Protein AF-A0A645CIJ2-F1 (afdb_monomer)

Radius of gyration: 13.51 Å; Cα contacts (8 Å, |Δi|>4): 106; chains: 1; bounding box: 29×31×36 Å

pLDDT: mean 89.19, std 14.05, range [48.06, 97.88]

Mean predicted aligned error: 5.77 Å

Structure (mmCIF, N/CA/C/O backbone):
data_AF-A0A645CIJ2-F1
#
_entry.id   AF-A0A645CIJ2-F1
#
loop_
_atom_site.group_PDB
_atom_site.id
_atom_site.type_symbol
_atom_site.label_atom_id
_atom_site.label_alt_id
_atom_site.label_comp_id
_atom_site.label_asym_id
_atom_site.label_entity_id
_atom_site.label_seq_id
_atom_site.pdbx_PDB_ins_code
_atom_site.Cartn_x
_atom_site.Cartn_y
_atom_site.Cartn_z
_atom_site.occupancy
_atom_site.B_iso_or_equiv
_atom_site.auth_seq_id
_atom_site.auth_comp_id
_atom_site.auth_asym_id
_atom_site.auth_atom_id
_atom_site.pdbx_PDB_model_num
ATOM 1 N N . MET A 1 1 ? -15.374 -4.900 24.381 1.00 52.25 1 MET A N 1
ATOM 2 C CA . MET A 1 1 ? -14.312 -4.183 23.648 1.00 52.25 1 MET A CA 1
ATOM 3 C C . MET A 1 1 ? -14.550 -4.463 22.180 1.00 52.25 1 MET A C 1
ATOM 5 O O . MET A 1 1 ? -14.578 -5.633 21.820 1.00 52.25 1 MET A O 1
ATOM 9 N N . GLU A 1 2 ? -14.852 -3.446 21.375 1.00 74.06 2 GLU A N 1
ATOM 10 C CA . GLU A 1 2 ? -14.947 -3.641 19.925 1.00 74.06 2 GLU A CA 1
ATOM 11 C C . GLU A 1 2 ? -13.560 -4.022 19.396 1.00 74.06 2 GLU A C 1
ATOM 13 O O . GLU A 1 2 ? -12.557 -3.427 19.784 1.00 74.06 2 GLU A O 1
ATOM 18 N N . GLN A 1 3 ? -13.494 -5.079 18.590 1.00 83.06 3 GLN A N 1
ATOM 19 C CA . GLN A 1 3 ? -12.245 -5.542 17.993 1.00 83.06 3 GLN A CA 1
ATOM 20 C C . GLN A 1 3 ? -11.818 -4.541 16.916 1.00 83.06 3 GLN A C 1
ATOM 22 O O . GLN A 1 3 ? -12.612 -4.226 16.025 1.00 83.06 3 GLN A O 1
ATOM 27 N N . GLN A 1 4 ? -10.578 -4.050 16.994 1.00 90.81 4 GLN A N 1
ATOM 28 C CA . GLN A 1 4 ? -10.021 -3.178 15.965 1.00 90.81 4 GLN A CA 1
ATOM 29 C C . GLN A 1 4 ? -10.043 -3.906 14.617 1.00 90.81 4 GLN A C 1
ATOM 31 O O . GLN A 1 4 ? -9.602 -5.051 14.510 1.00 90.81 4 GLN A O 1
ATOM 36 N N . LYS A 1 5 ? -10.590 -3.260 13.583 1.00 96.25 5 LYS A N 1
ATOM 37 C CA . LYS A 1 5 ? -10.646 -3.846 12.239 1.00 96.25 5 LYS A CA 1
ATOM 38 C C . LYS A 1 5 ? -9.270 -3.764 11.588 1.00 96.25 5 LYS A C 1
ATOM 40 O O . LYS A 1 5 ? -8.615 -2.730 11.675 1.00 96.25 5 LYS A O 1
ATOM 45 N N . THR A 1 6 ? -8.894 -4.811 10.861 1.00 96.94 6 THR A N 1
ATOM 46 C CA . THR A 1 6 ? -7.646 -4.867 10.089 1.00 96.94 6 THR A CA 1
ATOM 47 C C . THR A 1 6 ? -7.951 -4.971 8.598 1.00 96.94 6 THR A C 1
ATOM 49 O O . THR A 1 6 ? -8.825 -5.736 8.186 1.00 96.94 6 THR A O 1
ATOM 52 N N . VAL A 1 7 ? -7.232 -4.205 7.777 1.00 97.62 7 VAL A N 1
ATOM 53 C CA . VAL A 1 7 ? -7.353 -4.180 6.314 1.00 97.62 7 VAL A CA 1
ATOM 54 C C . VAL A 1 7 ? -5.975 -4.329 5.679 1.00 97.62 7 VAL A C 1
ATOM 56 O O . VAL A 1 7 ? -5.014 -3.678 6.085 1.00 97.62 7 VAL A O 1
ATOM 59 N N . VAL A 1 8 ? -5.896 -5.145 4.627 1.00 97.69 8 VAL A N 1
ATOM 60 C CA . VAL A 1 8 ? -4.719 -5.243 3.758 1.00 97.69 8 VAL A CA 1
ATOM 61 C C . VAL A 1 8 ? -5.008 -4.523 2.444 1.00 97.69 8 VAL A C 1
ATOM 63 O O . VAL A 1 8 ? -6.000 -4.811 1.775 1.00 97.69 8 VAL A O 1
ATOM 66 N N . VAL A 1 9 ? -4.135 -3.597 2.059 1.00 97.75 9 VAL A N 1
ATOM 67 C CA . VAL A 1 9 ? -4.226 -2.829 0.816 1.00 97.75 9 VAL A CA 1
ATOM 68 C C . VAL A 1 9 ? -3.142 -3.304 -0.147 1.00 97.75 9 VAL A C 1
ATOM 70 O O . VAL A 1 9 ? -1.957 -3.040 0.049 1.00 97.75 9 VAL A O 1
ATOM 73 N N . GLY A 1 10 ? -3.560 -4.002 -1.203 1.00 97.25 10 GLY A N 1
ATOM 74 C CA . GLY A 1 10 ? -2.696 -4.373 -2.322 1.00 97.25 10 GLY A CA 1
ATOM 75 C C . GLY A 1 10 ? -2.616 -3.252 -3.360 1.00 97.25 10 GLY A C 1
ATOM 76 O O . GLY A 1 10 ? -3.644 -2.784 -3.847 1.00 97.25 10 GLY A O 1
ATOM 77 N N . VAL A 1 11 ? -1.403 -2.832 -3.717 1.00 97.69 11 VAL A N 1
ATOM 78 C CA . VAL A 1 11 ? -1.141 -1.712 -4.629 1.00 97.69 11 VAL A CA 1
ATOM 79 C C . VAL A 1 11 ? -0.371 -2.194 -5.861 1.00 97.69 11 VAL A C 1
ATOM 81 O O . VAL A 1 11 ? 0.762 -2.678 -5.770 1.00 97.69 11 VAL A O 1
ATOM 84 N N . SER A 1 12 ? -0.980 -2.039 -7.037 1.00 96.50 12 SER A N 1
ATOM 85 C CA . SER A 1 12 ? -0.388 -2.374 -8.338 1.00 96.50 12 SER A CA 1
ATOM 86 C C . SER A 1 12 ? 0.063 -1.129 -9.119 1.00 96.50 12 SER A C 1
ATOM 88 O O . SER A 1 12 ? -0.197 0.005 -8.717 1.00 96.50 12 SER A O 1
ATOM 90 N N . GLY A 1 13 ? 0.803 -1.335 -10.214 1.00 95.12 13 GLY A N 1
ATOM 91 C CA . GLY A 1 13 ? 1.336 -0.251 -11.043 1.00 95.12 13 GLY A CA 1
ATOM 92 C C . GLY A 1 13 ? 0.260 0.450 -11.873 1.00 95.12 13 GLY A C 1
ATOM 93 O O . GLY A 1 13 ? -0.304 -0.139 -12.792 1.00 95.12 13 GLY A O 1
ATOM 94 N N . GLY A 1 14 ? 0.011 1.725 -11.577 1.00 95.62 14 GLY A N 1
ATOM 95 C CA . GLY A 1 14 ? -0.877 2.588 -12.349 1.00 95.62 14 GLY A CA 1
ATOM 96 C C . GLY A 1 14 ? -0.960 3.991 -11.757 1.00 95.62 14 GLY A C 1
ATOM 97 O O . GLY A 1 14 ? -0.750 4.185 -10.562 1.00 95.62 14 GLY A O 1
ATOM 98 N N . VAL A 1 15 ? -1.328 4.980 -12.578 1.00 95.19 15 VAL A 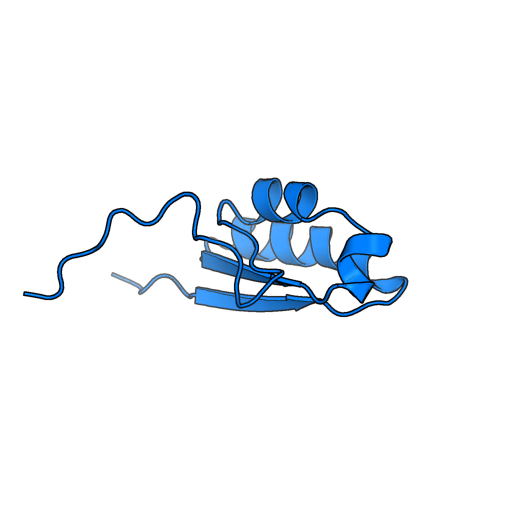N 1
ATOM 99 C CA . VAL A 1 15 ? -1.3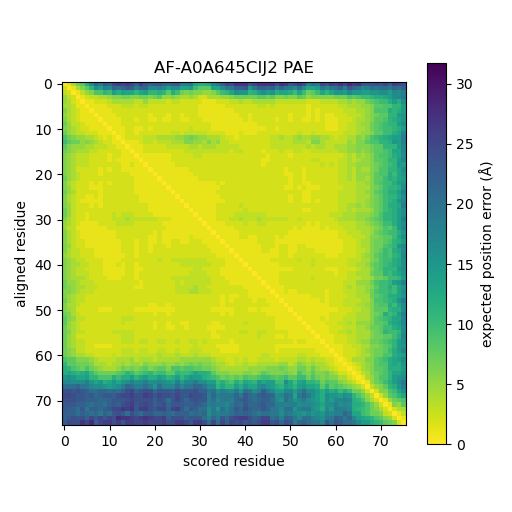72 6.404 -12.176 1.00 95.19 15 VAL A CA 1
ATOM 100 C C . VAL A 1 15 ? -2.287 6.676 -10.971 1.00 95.19 15 VAL A C 1
ATOM 102 O O . VAL A 1 15 ? -2.111 7.653 -10.249 1.00 95.19 15 VAL A O 1
ATOM 105 N N . ALA A 1 16 ? -3.257 5.797 -10.710 1.00 95.69 16 ALA A N 1
ATOM 106 C CA . ALA A 1 16 ? -4.162 5.908 -9.570 1.00 95.69 16 ALA A CA 1
ATOM 107 C C . ALA A 1 16 ? -3.476 5.716 -8.203 1.00 95.69 16 ALA A C 1
ATOM 109 O O . ALA A 1 16 ? -4.076 6.063 -7.187 1.00 95.69 16 ALA A O 1
ATOM 110 N N . VAL A 1 17 ? -2.235 5.215 -8.155 1.00 97.00 17 VAL A N 1
ATOM 111 C CA . VAL A 1 17 ? -1.511 4.934 -6.904 1.00 97.00 17 VAL A CA 1
ATOM 112 C C . VAL A 1 17 ? -1.396 6.148 -5.977 1.00 97.00 17 VAL A C 1
ATOM 114 O O . VAL A 1 17 ? -1.540 6.007 -4.765 1.00 97.00 17 VAL A O 1
ATOM 117 N N . TYR A 1 18 ? -1.252 7.359 -6.524 1.00 96.19 18 TYR A N 1
ATOM 118 C CA . TYR A 1 18 ? -1.173 8.588 -5.726 1.00 96.19 18 TYR A CA 1
ATOM 119 C C . TYR A 1 18 ? -2.451 8.846 -4.916 1.00 96.19 18 TYR A C 1
ATOM 121 O O . TYR A 1 18 ? -2.395 9.431 -3.837 1.00 96.19 18 TYR A O 1
ATOM 129 N N . LYS A 1 19 ? -3.608 8.369 -5.397 1.00 96.00 19 LYS A N 1
ATOM 130 C CA . LYS A 1 19 ? -4.891 8.489 -4.685 1.00 96.00 19 LYS A CA 1
ATOM 131 C C . LYS A 1 19 ? -5.016 7.484 -3.541 1.00 96.00 19 LYS A C 1
ATOM 133 O O . LYS A 1 19 ? -5.760 7.727 -2.597 1.00 96.00 19 LYS A O 1
ATOM 138 N N . VAL A 1 20 ? -4.283 6.371 -3.597 1.00 97.25 20 VAL A N 1
ATOM 139 C CA . VAL A 1 20 ? -4.320 5.329 -2.558 1.00 97.25 20 VAL A CA 1
ATOM 140 C C . VAL A 1 20 ? -3.739 5.841 -1.235 1.00 97.25 20 VAL A C 1
ATOM 142 O O . VAL A 1 20 ? -4.195 5.429 -0.171 1.00 97.25 20 VAL A O 1
ATOM 145 N N . LEU A 1 21 ? -2.804 6.798 -1.278 1.00 96.25 21 LEU A N 1
ATOM 146 C CA . LEU A 1 21 ? -2.269 7.463 -0.082 1.00 96.25 21 LEU A CA 1
ATOM 147 C C . LEU A 1 21 ? -3.387 8.107 0.760 1.00 96.25 21 LEU A C 1
ATOM 149 O O . LEU A 1 21 ? -3.434 7.931 1.977 1.00 96.25 21 LEU A O 1
ATOM 153 N N . ASP A 1 22 ? -4.334 8.791 0.113 1.00 97.19 22 ASP A N 1
ATOM 154 C CA . ASP A 1 22 ? -5.482 9.397 0.798 1.00 97.19 22 ASP A CA 1
ATOM 155 C C . ASP A 1 22 ? -6.427 8.331 1.378 1.00 97.19 22 ASP A C 1
ATOM 157 O O . ASP A 1 22 ? -6.886 8.459 2.513 1.00 97.19 22 ASP A O 1
ATOM 161 N N . VAL A 1 23 ? -6.651 7.224 0.658 1.00 97.06 23 VAL A N 1
ATOM 162 C CA . VAL A 1 23 ? -7.448 6.089 1.163 1.00 97.06 23 VAL A CA 1
ATOM 163 C C . VAL A 1 23 ? -6.848 5.534 2.455 1.00 97.06 23 VAL A C 1
ATOM 165 O O . VAL A 1 23 ? -7.564 5.381 3.444 1.00 97.06 23 VAL A O 1
ATOM 168 N N . ILE A 1 24 ? -5.537 5.291 2.485 1.00 97.38 24 ILE A N 1
ATOM 169 C CA . ILE A 1 24 ? -4.847 4.764 3.672 1.00 97.38 24 ILE A CA 1
ATOM 170 C C . ILE A 1 24 ? -4.894 5.767 4.826 1.00 97.38 24 ILE A C 1
ATOM 172 O O . ILE A 1 24 ? -5.181 5.372 5.956 1.00 97.38 24 ILE A O 1
ATOM 176 N N . SER A 1 25 ? -4.698 7.062 4.551 1.00 96.88 25 SER A N 1
ATOM 177 C CA . SER A 1 25 ? -4.832 8.113 5.568 1.00 96.88 25 SER A CA 1
ATOM 178 C C . SER A 1 25 ? -6.225 8.115 6.205 1.00 96.88 25 SER A C 1
ATOM 180 O O . SER A 1 25 ? -6.349 8.223 7.425 1.00 96.88 25 SER A O 1
ATOM 182 N N . ARG A 1 26 ? -7.285 7.957 5.402 1.00 97.81 26 ARG A N 1
ATOM 183 C CA . ARG A 1 26 ? -8.671 7.896 5.891 1.00 97.81 26 ARG A CA 1
ATOM 184 C C . ARG A 1 26 ? -8.955 6.628 6.693 1.00 97.81 26 ARG A C 1
ATOM 186 O O . ARG A 1 26 ? -9.599 6.726 7.730 1.00 97.81 26 ARG A O 1
ATOM 193 N N . LEU A 1 27 ? -8.457 5.471 6.251 1.00 97.00 27 LEU A N 1
ATOM 194 C CA . LEU A 1 27 ? -8.593 4.212 6.992 1.00 97.00 27 LEU A CA 1
ATOM 195 C C . LEU A 1 27 ? -7.914 4.308 8.364 1.00 97.00 27 LEU A C 1
ATOM 197 O O . LEU A 1 27 ? -8.540 3.990 9.371 1.00 97.00 27 LEU A O 1
ATOM 201 N N . ARG A 1 28 ? -6.687 4.843 8.430 1.00 95.25 28 ARG A N 1
ATOM 202 C CA . ARG A 1 28 ? -5.998 5.069 9.711 1.00 95.25 28 ARG A CA 1
ATOM 203 C C . ARG A 1 28 ? -6.734 6.055 10.618 1.00 95.25 28 ARG A C 1
ATOM 205 O O . ARG A 1 28 ? -6.852 5.800 11.809 1.00 95.25 28 ARG A O 1
ATOM 212 N N . LYS A 1 29 ? -7.278 7.150 10.073 1.00 96.12 29 LYS A N 1
ATOM 213 C CA . LYS A 1 29 ? -8.110 8.103 10.839 1.00 96.12 29 LYS A CA 1
ATOM 214 C C . LYS A 1 29 ? -9.395 7.478 11.390 1.00 96.12 29 LYS A C 1
ATOM 216 O O . LYS A 1 29 ? -9.933 7.989 12.364 1.00 96.12 29 LYS A O 1
ATOM 221 N N . ALA A 1 30 ? -9.878 6.403 10.774 1.00 96.00 30 ALA A N 1
ATOM 222 C CA . ALA A 1 30 ? -11.017 5.623 11.247 1.00 96.00 30 ALA A CA 1
ATOM 223 C C . ALA A 1 30 ? -10.621 4.514 12.244 1.00 96.00 30 ALA A C 1
ATOM 225 O O . ALA A 1 30 ? -11.412 3.602 12.468 1.00 96.00 30 ALA A O 1
ATOM 226 N N . ASP A 1 31 ? -9.408 4.579 12.807 1.00 94.88 31 ASP A N 1
ATOM 227 C CA . ASP A 1 31 ? -8.857 3.612 13.765 1.00 94.88 31 ASP A CA 1
ATOM 228 C C . ASP A 1 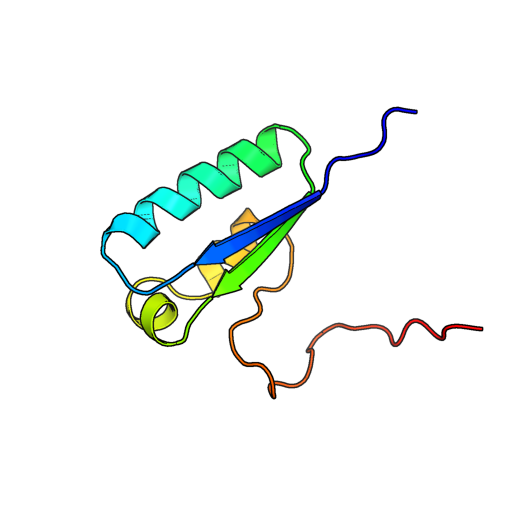31 ? -8.760 2.171 13.224 1.00 94.88 31 ASP A C 1
ATOM 230 O O . ASP A 1 31 ? -8.807 1.189 13.960 1.00 94.88 31 ASP A O 1
ATOM 234 N N . ILE A 1 32 ? -8.610 2.023 11.905 1.00 97.25 32 ILE A N 1
ATOM 235 C CA . ILE A 1 32 ? -8.410 0.724 11.251 1.00 97.25 32 ILE A CA 1
ATOM 236 C C . ILE A 1 32 ? -6.911 0.427 11.198 1.00 97.25 32 ILE A C 1
ATOM 238 O O . ILE A 1 32 ? -6.111 1.302 10.856 1.00 97.25 32 ILE A O 1
ATOM 242 N N . ASP A 1 33 ? -6.517 -0.810 11.491 1.00 97.06 33 ASP A N 1
ATOM 243 C CA . ASP A 1 33 ? -5.150 -1.268 11.266 1.00 97.06 33 ASP A CA 1
ATOM 244 C C . ASP A 1 33 ? -4.917 -1.579 9.784 1.00 97.06 33 ASP A C 1
ATOM 246 O O . ASP A 1 33 ? -5.661 -2.348 9.176 1.00 97.06 33 ASP A O 1
ATOM 250 N N . VAL A 1 34 ? -3.912 -0.948 9.173 1.00 97.88 34 V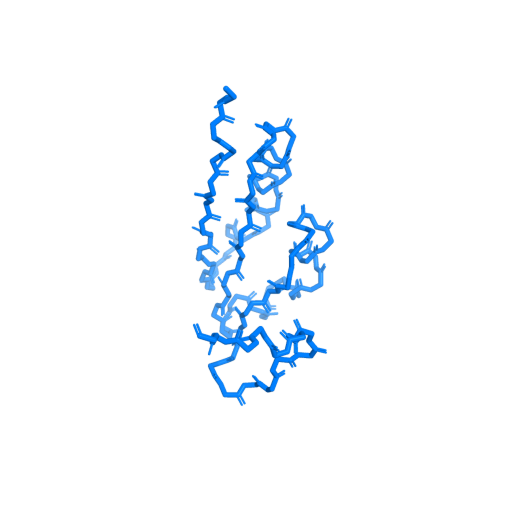AL A N 1
ATOM 251 C CA . VAL A 1 34 ? -3.718 -0.975 7.716 1.00 97.88 34 VAL A CA 1
ATOM 252 C C . VAL A 1 34 ? -2.362 -1.561 7.367 1.00 97.88 34 VAL A C 1
ATOM 254 O O . VAL A 1 34 ? -1.328 -0.963 7.654 1.00 97.88 34 VAL A O 1
ATOM 257 N N . HIS A 1 35 ? -2.365 -2.690 6.670 1.00 97.31 35 HIS A N 1
ATOM 258 C CA . HIS A 1 35 ? -1.169 -3.320 6.108 1.00 97.31 35 HIS A CA 1
ATOM 259 C C . HIS A 1 35 ? -1.122 -3.070 4.609 1.00 97.31 35 HIS A C 1
ATOM 261 O O . HIS A 1 35 ? -2.153 -3.108 3.943 1.00 97.31 35 HIS A O 1
ATOM 267 N N . VAL A 1 36 ? 0.059 -2.807 4.058 1.00 97.56 36 VAL A N 1
ATOM 268 C CA . VAL A 1 36 ? 0.201 -2.445 2.642 1.00 97.56 36 VAL A CA 1
ATOM 269 C C . VAL A 1 36 ? 1.163 -3.401 1.957 1.00 97.56 36 VAL A C 1
ATOM 271 O O . VAL A 1 36 ? 2.262 -3.659 2.451 1.00 97.56 36 VAL A O 1
ATOM 274 N N . ILE A 1 37 ? 0.750 -3.891 0.791 1.00 97.00 37 ILE A N 1
ATOM 275 C CA . ILE A 1 37 ? 1.565 -4.736 -0.079 1.00 97.00 37 ILE A CA 1
ATOM 276 C C . ILE A 1 37 ? 1.658 -4.060 -1.442 1.00 97.00 37 ILE A C 1
ATOM 278 O O . ILE A 1 37 ? 0.638 -3.704 -2.028 1.00 97.00 37 ILE A O 1
ATOM 282 N N . MET A 1 38 ? 2.867 -3.887 -1.967 1.00 97.50 38 MET A N 1
ATOM 283 C CA . MET A 1 38 ? 3.102 -3.250 -3.262 1.00 97.50 38 MET A CA 1
ATOM 284 C C . MET A 1 38 ? 3.698 -4.228 -4.268 1.00 97.50 38 MET A C 1
ATOM 286 O O . MET A 1 38 ? 4.552 -5.048 -3.950 1.00 97.50 38 MET A O 1
ATOM 290 N N . THR A 1 39 ? 3.290 -4.107 -5.526 1.00 96.88 39 THR A N 1
ATOM 291 C CA . THR A 1 39 ? 4.028 -4.720 -6.641 1.00 96.88 39 THR A CA 1
ATOM 292 C C . THR A 1 39 ? 5.275 -3.899 -6.978 1.00 96.88 39 THR A C 1
ATOM 294 O O . THR A 1 39 ? 5.285 -2.687 -6.771 1.00 96.88 39 THR A O 1
ATOM 297 N N . LYS A 1 40 ? 6.278 -4.518 -7.615 1.00 95.25 40 LYS A N 1
ATOM 298 C CA . LYS A 1 40 ? 7.444 -3.796 -8.166 1.00 95.25 40 LYS A CA 1
ATOM 299 C C . 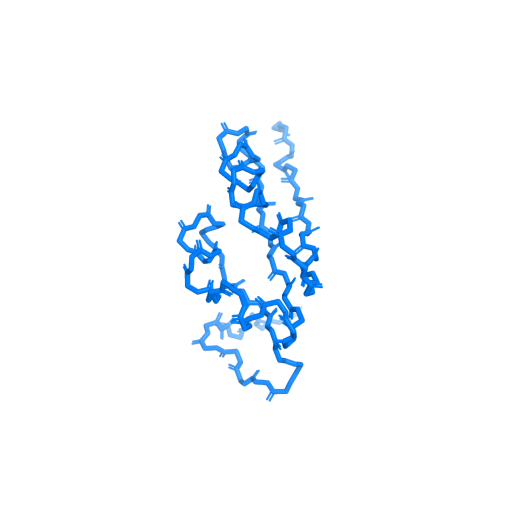LYS A 1 40 ? 7.039 -2.667 -9.124 1.00 95.25 40 LYS A C 1
ATOM 301 O O . LYS A 1 40 ? 7.612 -1.594 -9.099 1.00 95.25 40 LYS A O 1
ATOM 306 N N . ALA A 1 41 ? 5.998 -2.866 -9.933 1.00 96.69 41 ALA A N 1
ATOM 307 C CA . ALA A 1 41 ? 5.515 -1.814 -10.827 1.00 96.69 41 ALA A CA 1
ATOM 308 C C . ALA A 1 41 ? 4.921 -0.615 -10.065 1.00 96.69 41 ALA A C 1
ATOM 310 O O . ALA A 1 41 ? 5.033 0.512 -10.527 1.00 96.69 41 ALA A O 1
ATOM 311 N N . ALA A 1 42 ? 4.300 -0.831 -8.899 1.00 97.50 42 ALA A N 1
ATOM 312 C CA . ALA A 1 42 ? 3.790 0.259 -8.066 1.00 97.50 42 ALA A CA 1
ATOM 313 C C . ALA A 1 42 ? 4.921 1.093 -7.449 1.00 97.50 42 ALA A C 1
ATOM 315 O O . ALA A 1 42 ? 4.768 2.308 -7.313 1.00 97.50 42 ALA A O 1
ATOM 316 N N . THR A 1 43 ? 6.050 0.457 -7.109 1.00 96.06 43 THR A N 1
ATOM 317 C CA . THR A 1 43 ? 7.197 1.144 -6.496 1.00 96.06 43 THR A CA 1
ATOM 318 C C . THR A 1 43 ? 7.892 2.123 -7.440 1.00 96.06 43 THR A C 1
ATOM 320 O O . THR A 1 43 ? 8.520 3.063 -6.966 1.00 96.06 43 THR A O 1
ATOM 323 N N . GLU A 1 44 ? 7.724 1.960 -8.757 1.00 96.50 44 GLU A N 1
ATOM 324 C CA . GLU A 1 44 ? 8.213 2.909 -9.773 1.00 96.50 44 GLU A CA 1
ATOM 325 C C . GLU A 1 44 ? 7.424 4.230 -9.794 1.00 96.50 44 GLU A C 1
ATOM 327 O O . GLU A 1 44 ? 7.927 5.251 -10.254 1.00 96.50 44 GLU A O 1
ATOM 332 N N . PHE A 1 45 ? 6.181 4.236 -9.297 1.00 96.44 45 PHE A N 1
ATOM 333 C CA . PHE A 1 45 ? 5.350 5.445 -9.238 1.00 96.44 45 PHE A CA 1
ATOM 334 C C . PHE A 1 45 ? 5.434 6.147 -7.878 1.00 96.44 45 PHE A C 1
ATOM 336 O O . PHE A 1 45 ? 5.497 7.377 -7.809 1.00 96.44 45 PHE A O 1
ATOM 343 N N . VAL A 1 46 ? 5.376 5.373 -6.789 1.00 95.81 46 VAL A N 1
ATOM 344 C CA . VAL A 1 46 ? 5.402 5.866 -5.404 1.00 95.81 46 VAL A CA 1
ATOM 345 C C . VAL A 1 46 ? 6.283 4.943 -4.580 1.00 95.81 46 VAL A C 1
ATOM 347 O O . VAL A 1 46 ? 6.146 3.725 -4.650 1.00 95.81 46 VAL A O 1
ATOM 350 N N . T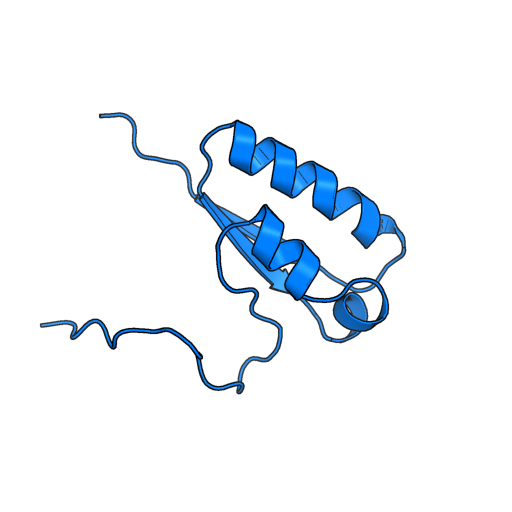HR A 1 47 ? 7.164 5.508 -3.759 1.00 95.81 47 THR A N 1
ATOM 351 C CA . THR A 1 47 ? 8.070 4.704 -2.937 1.00 95.81 47 THR A CA 1
ATOM 352 C C . THR A 1 47 ? 7.332 4.048 -1.757 1.00 95.81 47 THR A C 1
ATOM 354 O O . THR A 1 47 ? 6.386 4.630 -1.213 1.00 95.81 47 THR A O 1
ATOM 357 N N . PRO A 1 48 ? 7.776 2.864 -1.288 1.00 95.44 48 PRO A N 1
ATOM 358 C CA . PRO A 1 48 ? 7.203 2.213 -0.105 1.00 95.44 48 PRO A CA 1
ATOM 359 C C . PRO A 1 48 ? 7.172 3.106 1.144 1.00 95.44 48 PRO A C 1
ATOM 361 O O . PRO A 1 48 ? 6.236 3.024 1.936 1.00 95.44 48 PRO A O 1
ATOM 364 N N . LEU A 1 49 ? 8.143 4.013 1.299 1.00 95.38 49 LEU A N 1
ATOM 365 C CA . LEU A 1 49 ? 8.253 4.909 2.455 1.00 95.38 49 LEU A CA 1
ATOM 366 C C . LEU A 1 49 ? 7.013 5.799 2.653 1.00 95.38 49 LEU A C 1
ATOM 368 O O . LEU A 1 49 ? 6.596 6.041 3.790 1.00 95.38 49 LEU A O 1
ATOM 372 N N . SER A 1 50 ? 6.398 6.267 1.562 1.00 95.69 50 SER A N 1
ATOM 373 C CA . SER A 1 50 ? 5.170 7.068 1.633 1.00 95.69 50 SER A CA 1
ATOM 374 C C . SER A 1 50 ? 4.022 6.272 2.248 1.00 95.69 50 SER A C 1
ATOM 376 O O . SER A 1 50 ? 3.272 6.792 3.073 1.00 95.69 50 SER A O 1
ATOM 378 N N . PHE A 1 51 ? 3.916 4.993 1.889 1.00 96.12 51 PHE A N 1
ATOM 379 C CA . PHE A 1 51 ? 2.912 4.099 2.443 1.00 96.12 51 PHE A CA 1
ATOM 380 C C . PHE A 1 51 ? 3.222 3.723 3.891 1.00 96.12 51 PHE A C 1
ATOM 382 O O . PHE A 1 51 ? 2.306 3.790 4.698 1.00 96.12 51 PHE A O 1
ATOM 389 N N . GLN A 1 52 ? 4.482 3.444 4.247 1.00 95.12 52 GLN A N 1
ATOM 390 C CA . GLN A 1 52 ? 4.884 3.133 5.630 1.00 95.12 52 GLN A CA 1
ATOM 391 C C . GLN A 1 52 ? 4.543 4.268 6.598 1.00 95.12 52 GLN A C 1
ATOM 393 O O . GLN A 1 52 ? 3.985 4.037 7.668 1.00 95.12 52 GLN A O 1
ATOM 398 N N . SER A 1 53 ? 4.831 5.509 6.199 1.00 94.88 53 SER A N 1
ATOM 399 C CA . SER A 1 53 ? 4.560 6.694 7.022 1.00 94.88 53 SER A CA 1
ATOM 400 C C . SER A 1 53 ? 3.065 6.872 7.309 1.00 94.88 53 SER A C 1
ATOM 402 O O . SER A 1 53 ? 2.683 7.307 8.394 1.00 94.88 53 SER A O 1
ATOM 404 N N . LEU A 1 54 ? 2.209 6.532 6.339 1.00 95.94 54 LEU A N 1
ATOM 405 C CA . LEU A 1 54 ? 0.757 6.660 6.466 1.00 95.94 54 LEU A CA 1
ATOM 406 C C . LEU A 1 54 ? 0.116 5.450 7.131 1.00 95.94 54 LEU A C 1
ATOM 408 O O . LEU A 1 54 ? -0.814 5.618 7.909 1.00 95.94 54 LEU A O 1
ATOM 412 N N . SER A 1 55 ? 0.581 4.245 6.814 1.00 95.56 55 SER A N 1
ATOM 413 C CA . SER A 1 55 ? 0.037 3.004 7.342 1.00 95.56 55 SER A CA 1
ATOM 414 C C . SER A 1 55 ? 0.597 2.660 8.709 1.00 95.56 5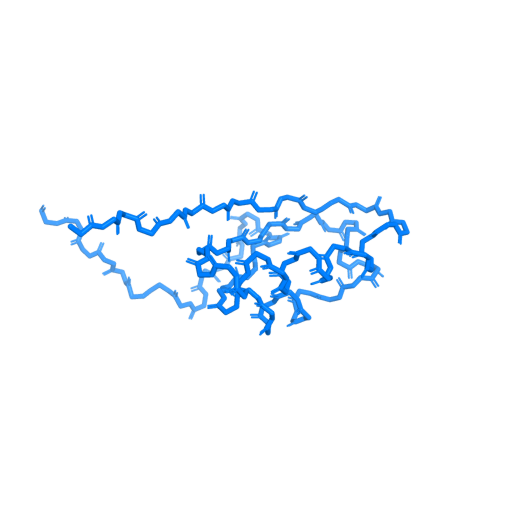5 SER A C 1
ATOM 416 O O . SER A 1 55 ? 0.045 1.757 9.312 1.00 95.56 55 SER A O 1
ATOM 418 N N . GLN A 1 56 ? 1.646 3.323 9.213 1.00 94.06 56 GLN A N 1
ATOM 419 C CA . GLN A 1 56 ? 2.303 2.997 10.494 1.00 94.06 56 GLN A CA 1
ATOM 420 C C . GLN A 1 56 ? 2.714 1.514 10.607 1.00 94.06 56 GLN A C 1
ATOM 422 O O . GLN A 1 56 ? 2.846 0.973 11.697 1.00 94.06 56 GLN A O 1
ATOM 427 N N . ASN A 1 57 ? 2.894 0.852 9.465 1.00 93.81 57 ASN A N 1
ATOM 428 C CA . ASN A 1 57 ? 3.243 -0.557 9.337 1.00 93.81 57 ASN A CA 1
ATOM 429 C C . ASN A 1 57 ? 4.295 -0.694 8.234 1.00 93.81 57 ASN A C 1
ATOM 431 O O . ASN A 1 57 ? 4.369 0.132 7.319 1.00 93.81 57 ASN A O 1
ATOM 435 N N . MET A 1 58 ? 5.098 -1.755 8.283 1.00 92.38 58 MET A N 1
ATOM 436 C CA . MET A 1 58 ? 6.006 -2.057 7.179 1.00 92.38 58 MET A CA 1
ATOM 437 C C . MET A 1 58 ? 5.227 -2.341 5.888 1.00 92.38 58 MET A C 1
ATOM 439 O O . MET A 1 58 ? 4.141 -2.916 5.907 1.00 92.38 58 MET A O 1
ATOM 443 N N . VAL A 1 59 ? 5.801 -1.934 4.755 1.00 94.69 59 VAL A N 1
ATOM 444 C CA . VAL A 1 59 ? 5.233 -2.180 3.430 1.00 94.69 59 VAL A CA 1
ATOM 445 C C . VAL A 1 59 ? 5.983 -3.338 2.802 1.00 94.69 59 VAL A C 1
ATOM 447 O O . VAL A 1 59 ? 7.199 -3.270 2.629 1.00 94.69 59 VAL A O 1
ATOM 450 N N . ILE A 1 60 ? 5.255 -4.387 2.440 1.00 94.38 60 ILE A N 1
ATOM 451 C CA . ILE A 1 60 ? 5.831 -5.567 1.798 1.00 94.38 60 ILE A CA 1
ATOM 452 C C . ILE A 1 60 ? 5.821 -5.333 0.290 1.00 94.38 60 ILE A C 1
ATOM 454 O O . ILE A 1 60 ? 4.763 -5.123 -0.295 1.00 94.38 60 ILE A O 1
ATOM 458 N N . HIS A 1 61 ? 6.976 -5.377 -0.366 1.00 93.69 61 HIS A N 1
ATOM 459 C CA . HIS A 1 61 ? 7.049 -5.241 -1.829 1.00 93.69 61 HIS A CA 1
ATOM 460 C C . HIS A 1 61 ? 7.956 -6.273 -2.508 1.00 93.69 61 HIS A C 1
ATOM 462 O O . HIS A 1 61 ? 8.086 -6.303 -3.735 1.00 93.69 61 HIS A O 1
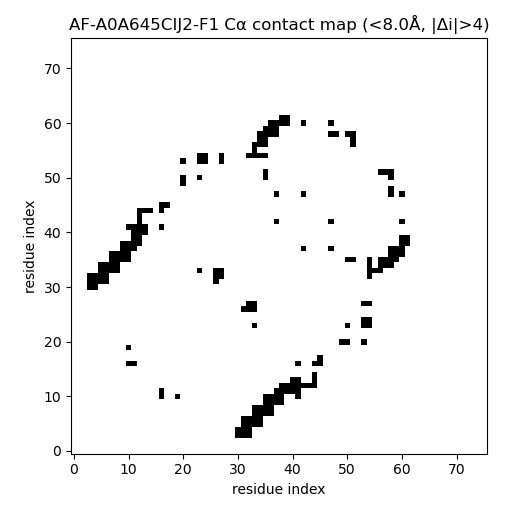ATOM 468 N N . ASN A 1 62 ? 8.579 -7.144 -1.717 1.00 90.56 62 ASN A N 1
ATOM 469 C CA . ASN A 1 62 ? 9.395 -8.248 -2.183 1.00 90.56 62 ASN A CA 1
ATOM 470 C C . ASN A 1 62 ? 9.180 -9.452 -1.260 1.00 90.56 62 ASN A C 1
ATOM 472 O O . ASN A 1 62 ? 9.333 -9.344 -0.050 1.00 90.56 62 ASN A O 1
ATOM 476 N N . MET A 1 63 ? 8.818 -10.593 -1.844 1.00 85.12 63 MET A N 1
ATOM 477 C CA . MET A 1 63 ? 8.516 -11.824 -1.109 1.00 85.12 63 MET A CA 1
ATOM 478 C C . MET A 1 63 ? 9.745 -12.422 -0.412 1.00 85.12 63 MET A C 1
ATOM 480 O O . MET A 1 63 ? 9.594 -13.115 0.587 1.00 85.12 63 MET A O 1
ATOM 484 N N . PHE A 1 64 ? 10.943 -12.157 -0.938 1.00 85.06 64 PHE A N 1
ATOM 485 C CA . PHE A 1 64 ? 12.201 -12.720 -0.441 1.00 85.06 64 PHE A CA 1
ATOM 486 C C . PHE A 1 64 ? 13.082 -11.686 0.268 1.00 85.06 64 PHE A C 1
ATOM 488 O O . PHE A 1 64 ? 14.253 -11.956 0.517 1.00 85.06 64 PHE A O 1
ATOM 495 N N . GLU A 1 65 ? 12.570 -10.482 0.535 1.00 81.62 65 GLU A N 1
ATOM 496 C CA . GLU A 1 65 ? 13.317 -9.503 1.326 1.00 81.62 65 GLU A CA 1
ATOM 497 C C . GLU A 1 65 ? 13.244 -9.875 2.807 1.00 81.62 65 GLU A C 1
ATOM 499 O O . GLU A 1 65 ? 12.179 -10.231 3.315 1.00 81.62 65 GLU A O 1
ATOM 504 N N . GLU A 1 66 ? 14.385 -9.805 3.492 1.00 75.12 66 GLU A N 1
ATOM 505 C CA . GLU A 1 66 ? 14.442 -10.079 4.923 1.00 75.12 66 GLU A CA 1
ATOM 506 C C . GLU A 1 66 ? 13.561 -9.076 5.688 1.00 75.12 66 GLU A C 1
ATOM 508 O O . GLU A 1 66 ? 13.705 -7.857 5.512 1.00 75.12 66 GLU A O 1
ATOM 513 N N . PRO A 1 67 ? 12.647 -9.553 6.555 1.00 67.62 67 PRO A N 1
ATOM 514 C CA . PRO A 1 67 ? 11.865 -8.675 7.408 1.00 67.62 67 PRO A CA 1
ATOM 515 C C . PRO A 1 67 ? 12.805 -7.877 8.317 1.00 67.62 67 PRO A C 1
ATOM 517 O O . PRO A 1 67 ? 13.482 -8.439 9.172 1.00 67.62 67 PRO A O 1
ATOM 520 N N . ARG A 1 68 ? 12.841 -6.549 8.159 1.00 66.06 68 ARG A N 1
ATOM 521 C CA . ARG A 1 68 ? 13.739 -5.688 8.956 1.00 66.06 68 ARG A CA 1
ATOM 522 C C . ARG A 1 68 ? 13.316 -5.557 10.422 1.00 66.06 68 ARG A C 1
ATOM 524 O O . ARG A 1 68 ? 14.121 -5.144 11.246 1.00 66.06 68 ARG A O 1
ATOM 531 N N . ALA A 1 69 ? 12.065 -5.880 10.738 1.00 60.47 69 ALA A N 1
ATOM 532 C CA . ALA A 1 69 ? 11.520 -5.836 12.087 1.00 60.47 69 ALA A CA 1
ATOM 533 C C . ALA A 1 69 ? 10.426 -6.900 12.237 1.00 60.47 69 ALA A C 1
ATOM 535 O O . ALA A 1 69 ? 9.234 -6.618 12.160 1.00 60.47 69 ALA A O 1
ATOM 536 N N . TRP A 1 70 ? 10.844 -8.144 12.427 1.00 58.97 70 TRP A N 1
ATOM 537 C CA . TRP A 1 70 ? 10.056 -9.089 13.203 1.00 58.97 70 TRP A CA 1
ATOM 538 C C . TRP A 1 70 ? 10.922 -9.443 14.405 1.00 58.97 70 TRP A C 1
ATOM 540 O O . TRP A 1 70 ? 11.927 -10.136 14.258 1.00 58.97 70 TRP A O 1
ATOM 550 N N . GLU A 1 71 ? 10.561 -8.960 15.598 1.00 53.47 71 GLU A N 1
ATOM 551 C CA . GLU A 1 71 ? 10.857 -9.771 16.777 1.00 53.47 71 GLU A CA 1
ATOM 552 C C . GLU A 1 71 ? 10.255 -11.134 16.461 1.00 53.47 71 GLU A C 1
ATOM 554 O O . GLU A 1 71 ? 9.056 -11.223 16.195 1.00 53.47 71 GLU A O 1
ATOM 559 N N . ILE A 1 72 ? 11.093 -12.165 16.358 1.00 55.62 72 ILE A N 1
ATOM 560 C CA . ILE A 1 72 ? 10.641 -13.531 16.122 1.00 55.62 72 ILE A CA 1
ATOM 561 C C . ILE A 1 72 ? 9.661 -13.836 17.257 1.00 55.62 72 ILE A C 1
ATOM 563 O O . ILE A 1 72 ? 10.082 -14.100 18.381 1.00 55.62 72 ILE A O 1
ATOM 567 N N . GLN A 1 73 ? 8.354 -13.734 16.997 1.00 53.56 73 GLN A N 1
ATOM 568 C CA . GLN A 1 73 ? 7.354 -14.165 17.961 1.00 53.56 73 GLN A CA 1
ATOM 569 C C . GLN A 1 73 ? 7.516 -15.677 18.020 1.00 53.56 73 GLN A C 1
ATOM 571 O O . GLN A 1 73 ? 7.124 -16.392 17.096 1.00 53.56 73 GLN A O 1
ATOM 576 N N . HIS A 1 74 ? 8.187 -16.160 19.063 1.00 48.06 74 HIS A N 1
ATOM 577 C CA . HIS A 1 74 ? 8.232 -17.580 19.348 1.00 48.06 74 HIS A CA 1
ATOM 578 C C . HIS A 1 74 ? 6.792 -18.040 19.552 1.00 48.06 74 HIS A C 1
ATOM 580 O O . HIS A 1 74 ? 6.160 -17.718 20.556 1.00 48.06 74 HIS A O 1
ATOM 586 N N . ILE A 1 75 ? 6.270 -18.780 18.578 1.00 59.72 75 ILE A N 1
ATOM 587 C CA . ILE A 1 75 ? 5.061 -19.568 18.769 1.00 59.72 75 ILE A CA 1
ATOM 588 C C . ILE A 1 75 ? 5.477 -20.676 19.742 1.00 59.72 75 ILE A C 1
ATOM 590 O O . ILE A 1 75 ? 6.253 -21.556 19.367 1.00 59.72 75 ILE A O 1
ATOM 594 N N . SER A 1 76 ? 5.084 -20.542 21.010 1.00 54.06 76 SER A N 1
ATOM 595 C CA . SER A 1 76 ? 5.258 -21.584 22.033 1.00 54.06 76 SER A CA 1
ATOM 596 C C . SER A 1 76 ? 4.107 -22.576 21.978 1.00 54.06 76 SER A C 1
ATOM 598 O O . SER A 1 76 ? 2.975 -22.127 21.683 1.00 54.06 76 SER A O 1
#

Foldseek 3Di:
DDDAAEDEAE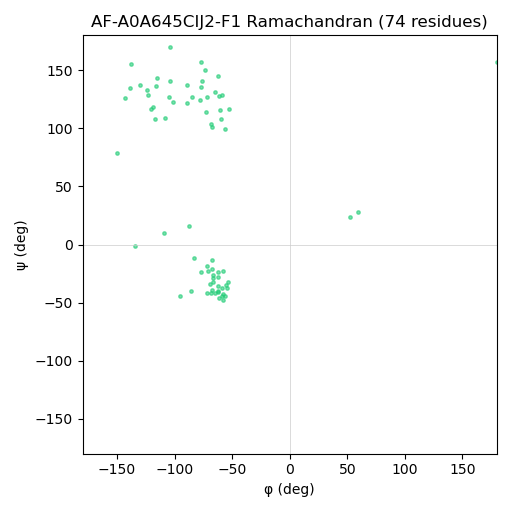EEADPCLVVVLVVLLVCVVVRHQYAYEYEPNRCVVPNQVSVCVSNVDHYHHDPPDDDPDDPPPPPD

Secondary structure (DSSP, 8-state):
-PPPPEEEEEE-SSTTHHHHHHHHHHHHHTT-EEEEEE-HHHHTTS-HHHHHHHHSSPEE--TTS--TT-------

InterPro domains:
  IPR003382 Flavoprotein [PF02441] (5-75)
  IPR036551 Flavin prenyltransferase-like [G3DSA:3.40.50.1950] (3-76)
  IPR036551 Flavin prenyltransferase-like [SSF52507] (2-75)

Solvent-accessible surface area (backbone atoms only — not comparable to full-atom values): 4690 Å² total; per-residue (Å²): 130,85,78,76,51,74,48,78,46,79,40,59,59,53,89,65,51,73,57,49,56,57,54,44,42,53,42,42,75,68,65,32,47,43,42,42,36,38,38,69,60,21,46,77,79,47,57,59,66,66,52,24,72,51,38,77,35,77,56,48,55,56,96,83,58,78,75,90,81,63,80,79,76,77,84,126

Nearest PDB structures (foldseek):
  6tgv-assembly1_C  TM=9.916E-01  e=1.208E-05  Mycolicibacterium smegmatis MC2 155
  6tgv-assembly1_D  TM=9.923E-01  e=2.541E-05  Mycolicibacterium smegmatis MC2 155
  6tgv-assembly1_A-3  TM=9.704E-01  e=3.563E-05  Mycolicibacterium smegmatis MC2 155
  1fo8-assembly1_A  TM=5.649E-01  e=7.919E-02  Oryctolagus cuniculus
  1foa-assembly1_A  TM=5.551E-01  e=1.271E-01  Oryctolagus cuniculus

Sequence (76 aa):
MEQQKTVVVGVSGGVAVYKVLDVISRLRKADIDVHVIMTKAATEFVTPLSFQSLSQNMVIHNMFEEPRAWEIQHIS

Organism: NCBI:txid1076179